Protein AF-A0A3D4ECG2-F1 (afdb_monomer_lite)

Structure (mmCIF, N/CA/C/O backbone):
data_AF-A0A3D4ECG2-F1
#
_entry.id   AF-A0A3D4ECG2-F1
#
loop_
_atom_site.group_PDB
_atom_site.id
_atom_site.type_symbol
_atom_site.label_atom_id
_atom_site.label_alt_id
_atom_site.label_comp_id
_atom_site.label_asym_id
_atom_site.label_entity_id
_atom_site.la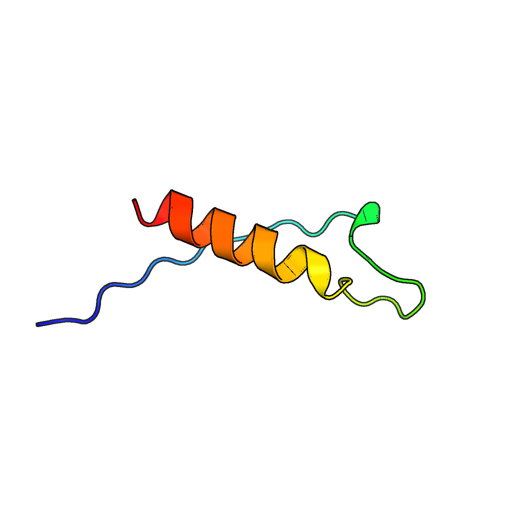bel_seq_id
_atom_site.pdbx_PDB_ins_code
_atom_site.Cartn_x
_atom_site.Cartn_y
_atom_site.Cartn_z
_atom_site.occupancy
_atom_site.B_iso_or_equiv
_atom_site.auth_seq_id
_atom_site.auth_comp_id
_atom_site.auth_asym_id
_atom_site.auth_atom_id
_atom_site.pdbx_PDB_model_num
ATOM 1 N N . MET A 1 1 ? -9.027 -11.849 26.904 1.00 62.25 1 MET A N 1
ATOM 2 C CA . MET A 1 1 ? -9.517 -10.912 25.869 1.00 62.25 1 MET A CA 1
ATOM 3 C C . MET A 1 1 ? -9.134 -11.486 24.520 1.00 62.25 1 MET A C 1
ATOM 5 O O . MET A 1 1 ? -7.995 -11.915 24.389 1.00 62.25 1 MET A O 1
ATOM 9 N N . ALA A 1 2 ? -10.065 -11.576 23.570 1.00 76.56 2 ALA A N 1
ATOM 10 C CA . ALA A 1 2 ? -9.720 -11.952 22.200 1.00 76.56 2 ALA A CA 1
ATOM 11 C C . ALA A 1 2 ? -8.931 -10.802 21.553 1.00 76.56 2 ALA A C 1
ATOM 13 O O . ALA A 1 2 ? -9.262 -9.638 21.781 1.00 76.56 2 ALA A O 1
ATOM 14 N N . ALA A 1 3 ? -7.881 -11.119 20.796 1.00 8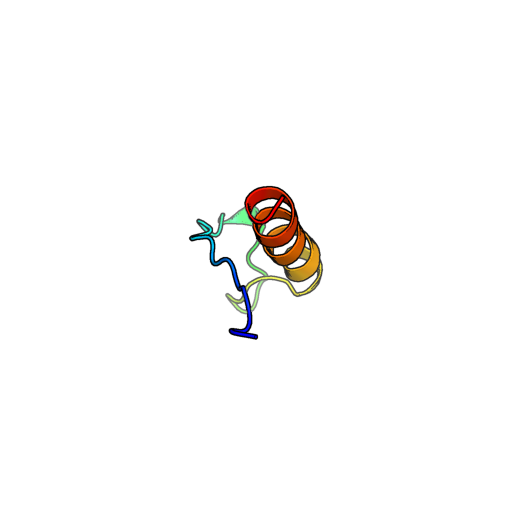6.88 3 ALA A N 1
ATOM 15 C CA . ALA A 1 3 ? -7.196 -10.119 19.987 1.00 86.88 3 ALA A CA 1
ATOM 16 C C . ALA A 1 3 ? -8.138 -9.662 18.863 1.00 86.88 3 ALA A C 1
ATOM 18 O O . ALA A 1 3 ? -8.758 -10.498 18.206 1.00 86.88 3 ALA A O 1
ATOM 19 N N . ILE A 1 4 ? -8.259 -8.349 18.677 1.00 93.44 4 ILE A N 1
ATOM 20 C CA . ILE A 1 4 ? -9.022 -7.744 17.583 1.00 93.44 4 ILE A CA 1
ATOM 21 C C . ILE A 1 4 ? -8.075 -7.426 16.426 1.00 93.44 4 ILE A C 1
ATOM 23 O O . ILE A 1 4 ? -6.928 -7.039 16.646 1.00 93.44 4 ILE A O 1
ATOM 27 N N . SER A 1 5 ? -8.544 -7.616 15.199 1.00 94.50 5 SER A N 1
ATOM 28 C CA . SER A 1 5 ? -7.764 -7.396 13.980 1.00 94.50 5 SER A CA 1
ATOM 29 C C . SER A 1 5 ?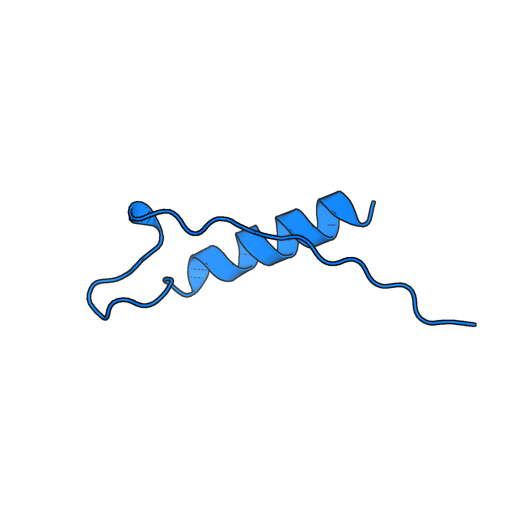 -8.693 -7.052 12.823 1.00 94.50 5 SER A C 1
ATOM 31 O O . SER A 1 5 ? -9.781 -7.618 12.754 1.00 94.50 5 SER A O 1
ATOM 33 N N . GLU A 1 6 ? -8.226 -6.219 11.895 1.00 96.12 6 GLU A N 1
ATOM 34 C CA . GLU A 1 6 ? -8.927 -5.884 10.648 1.00 96.12 6 GLU A CA 1
ATOM 35 C C . GLU A 1 6 ? -8.066 -6.265 9.437 1.00 96.12 6 GLU A C 1
ATOM 37 O O . GLU A 1 6 ? -6.840 -6.375 9.535 1.00 96.12 6 GLU A O 1
ATOM 42 N N . THR A 1 7 ? -8.687 -6.525 8.285 1.00 96.94 7 THR A N 1
ATOM 43 C CA . THR A 1 7 ? -7.967 -6.847 7.046 1.00 96.94 7 THR A CA 1
ATOM 44 C C . THR A 1 7 ? -8.701 -6.290 5.840 1.00 96.94 7 THR A C 1
ATOM 46 O O . THR A 1 7 ? -9.832 -6.671 5.552 1.00 96.94 7 THR A O 1
ATOM 49 N N . VAL A 1 8 ? -8.004 -5.469 5.058 1.00 97.50 8 VAL A N 1
ATOM 50 C CA . VAL A 1 8 ? -8.547 -4.857 3.843 1.00 97.50 8 VAL A CA 1
ATOM 51 C C . VAL A 1 8 ? -7.970 -5.498 2.583 1.00 97.50 8 VAL A C 1
ATOM 53 O O . VAL A 1 8 ? -6.809 -5.907 2.533 1.00 97.50 8 VAL A O 1
ATOM 56 N N . ARG A 1 9 ? -8.784 -5.582 1.526 1.00 97.88 9 ARG A N 1
ATOM 57 C CA . ARG A 1 9 ? -8.318 -5.981 0.190 1.00 97.88 9 ARG A CA 1
ATOM 58 C C . ARG A 1 9 ? -7.938 -4.739 -0.601 1.00 97.88 9 ARG A C 1
ATOM 60 O O . ARG A 1 9 ? -8.808 -3.949 -0.955 1.00 97.88 9 ARG A O 1
ATOM 67 N N . VAL A 1 10 ? -6.661 -4.613 -0.942 1.00 96.00 10 VAL A N 1
ATOM 68 C CA . VAL A 1 10 ? -6.154 -3.491 -1.740 1.00 96.00 10 VAL A CA 1
ATOM 69 C C . VAL A 1 10 ? -5.942 -3.918 -3.190 1.00 96.00 10 VAL A C 1
ATOM 71 O O . VAL A 1 10 ? -5.339 -4.954 -3.472 1.00 96.00 10 VAL A O 1
ATOM 74 N N . LYS A 1 11 ? -6.421 -3.099 -4.132 1.00 96.81 11 LYS A N 1
ATOM 75 C CA . LYS A 1 11 ? -6.130 -3.264 -5.559 1.00 96.81 11 LYS A CA 1
ATOM 76 C C . LYS A 1 11 ? -4.852 -2.505 -5.912 1.00 96.81 11 LYS A C 1
ATOM 78 O O . LYS A 1 11 ? -4.873 -1.279 -6.008 1.00 96.81 11 LYS A O 1
ATOM 83 N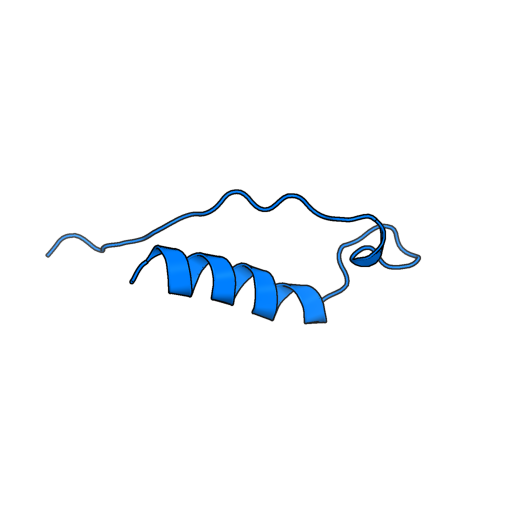 N . VAL A 1 12 ? -3.775 -3.246 -6.165 1.00 96.94 12 VAL A N 1
ATOM 84 C CA . VAL A 1 12 ? -2.499 -2.683 -6.630 1.00 96.94 12 VAL A CA 1
ATOM 85 C C . VAL A 1 12 ? -2.678 -2.049 -8.012 1.00 96.94 12 VAL A C 1
ATOM 87 O O . VAL A 1 12 ? -3.188 -2.679 -8.944 1.00 96.94 12 VAL A O 1
ATOM 90 N N . ARG A 1 13 ? -2.271 -0.788 -8.148 1.00 96.62 13 ARG A N 1
ATOM 91 C CA . ARG A 1 13 ? -2.285 -0.019 -9.397 1.00 96.62 13 ARG A CA 1
ATOM 92 C C . ARG A 1 13 ? -0.961 -0.189 -10.134 1.00 96.62 13 ARG A C 1
ATOM 94 O O . ARG A 1 13 ? 0.087 -0.355 -9.524 1.00 96.62 13 ARG A O 1
ATOM 101 N N . PHE A 1 14 ? -0.997 -0.054 -11.460 1.00 96.81 14 PHE A N 1
ATOM 102 C CA . PHE A 1 14 ? 0.209 -0.115 -12.294 1.00 96.81 14 PHE A CA 1
ATOM 103 C C . PHE A 1 14 ? 1.293 0.881 -11.843 1.00 96.81 14 PHE A C 1
ATOM 105 O O . PHE A 1 14 ? 2.464 0.533 -11.801 1.00 96.81 14 PHE A O 1
ATOM 112 N N . SER A 1 15 ? 0.902 2.089 -11.424 1.00 96.62 15 SER A N 1
ATOM 113 C CA . SER A 1 15 ? 1.820 3.132 -10.942 1.00 96.62 15 SER A CA 1
ATOM 114 C C . SER A 1 15 ? 2.504 2.822 -9.604 1.00 96.62 15 SER A C 1
ATOM 116 O O . SER A 1 15 ? 3.375 3.573 -9.186 1.00 96.62 15 SER A O 1
ATOM 118 N N . GLU A 1 16 ? 2.064 1.787 -8.885 1.00 98.00 16 GLU A N 1
ATOM 119 C CA . GLU A 1 16 ? 2.635 1.383 -7.591 1.00 98.00 16 GLU A CA 1
ATOM 120 C C . GLU A 1 16 ? 3.707 0.293 -7.748 1.00 98.00 16 GLU A C 1
ATOM 122 O O . GLU A 1 16 ? 4.366 -0.072 -6.771 1.00 98.00 16 GLU A O 1
ATOM 127 N N . VAL A 1 17 ? 3.871 -0.224 -8.969 1.00 97.88 17 VAL A N 1
ATOM 128 C CA . VAL A 1 17 ? 4.804 -1.293 -9.323 1.00 97.88 17 VAL A CA 1
ATOM 129 C C . VAL A 1 17 ? 6.101 -0.692 -9.867 1.00 97.88 17 VAL A C 1
ATOM 131 O O . VAL A 1 17 ? 6.080 0.240 -10.669 1.00 97.88 17 VAL A O 1
ATOM 134 N N . ASP A 1 18 ? 7.235 -1.227 -9.429 1.00 97.00 18 ASP A N 1
ATOM 135 C CA . ASP A 1 18 ? 8.571 -0.806 -9.838 1.00 97.00 18 ASP A CA 1
ATOM 136 C C . ASP A 1 18 ? 9.074 -1.566 -11.092 1.00 97.00 18 ASP A C 1
ATOM 138 O O . ASP A 1 18 ? 8.416 -2.491 -11.590 1.00 97.00 18 ASP A O 1
ATOM 142 N N . PRO A 1 19 ? 10.256 -1.214 -11.638 1.00 96.88 19 PRO A N 1
ATOM 143 C CA . PRO A 1 19 ? 10.802 -1.887 -12.817 1.00 96.88 19 PRO A CA 1
ATOM 144 C C . PRO A 1 19 ? 11.080 -3.389 -12.639 1.00 96.88 19 PRO A C 1
ATOM 146 O O . PRO A 1 19 ? 11.161 -4.100 -13.642 1.00 96.88 19 PRO A O 1
ATOM 149 N N . ILE A 1 20 ? 11.199 -3.890 -11.401 1.00 96.88 20 ILE A N 1
ATOM 150 C CA . ILE A 1 20 ? 11.382 -5.323 -11.121 1.00 96.88 20 ILE A CA 1
ATOM 151 C C . ILE A 1 20 ? 10.047 -6.066 -10.966 1.00 96.88 20 ILE A C 1
ATOM 153 O O . ILE A 1 20 ? 10.037 -7.250 -10.633 1.00 96.88 20 ILE A O 1
ATOM 157 N N . ARG A 1 21 ? 8.925 -5.407 -11.290 1.00 96.19 21 ARG A N 1
ATOM 158 C CA . ARG A 1 21 ? 7.562 -5.957 -11.258 1.00 96.19 21 ARG A CA 1
ATOM 159 C C . ARG A 1 21 ? 7.091 -6.314 -9.849 1.00 96.19 21 ARG A C 1
ATOM 161 O O . ARG A 1 21 ? 6.267 -7.213 -9.684 1.00 96.19 21 ARG A O 1
ATOM 168 N N . MET A 1 22 ? 7.580 -5.594 -8.844 1.00 97.69 22 MET A N 1
ATOM 169 C CA . MET A 1 22 ? 7.096 -5.692 -7.471 1.00 97.69 22 MET A CA 1
ATOM 170 C C . MET A 1 22 ? 6.479 -4.371 -7.033 1.00 97.69 22 MET A C 1
ATOM 172 O O . MET A 1 22 ? 6.715 -3.327 -7.632 1.00 97.69 22 MET A O 1
ATOM 176 N N . VAL A 1 23 ? 5.653 -4.403 -5.988 1.00 98.00 23 VAL A N 1
ATOM 177 C CA . VAL A 1 23 ? 5.182 -3.154 -5.387 1.00 98.00 23 VAL A CA 1
ATOM 178 C C . VAL A 1 23 ? 6.379 -2.431 -4.780 1.00 98.00 23 VAL A C 1
ATOM 180 O O . VAL A 1 23 ? 7.117 -3.008 -3.982 1.00 98.00 23 VAL A O 1
ATOM 183 N N . TRP A 1 24 ? 6.544 -1.156 -5.124 1.00 97.75 24 TRP A N 1
ATOM 184 C CA . TRP A 1 24 ? 7.587 -0.335 -4.528 1.00 97.75 24 TRP A CA 1
ATOM 185 C C . TRP A 1 24 ? 7.342 -0.154 -3.023 1.00 97.75 24 TRP A C 1
ATOM 187 O O . TRP A 1 24 ? 6.236 0.192 -2.599 1.00 97.75 24 TRP A O 1
ATOM 197 N N . HIS A 1 25 ? 8.380 -0.354 -2.210 1.00 96.81 25 HIS A N 1
ATOM 198 C CA . HIS A 1 25 ? 8.255 -0.487 -0.754 1.00 96.81 25 HIS A CA 1
ATOM 199 C C . HIS A 1 25 ? 7.619 0.720 -0.045 1.00 96.81 25 HIS A C 1
ATOM 201 O O . HIS A 1 25 ? 6.968 0.544 0.981 1.00 96.81 25 HIS A O 1
ATOM 207 N N . GLY A 1 26 ? 7.751 1.949 -0.552 1.00 96.62 26 GLY A N 1
ATOM 208 C CA . GLY A 1 26 ? 7.101 3.092 0.100 1.00 96.62 26 GLY A CA 1
ATOM 209 C C . GLY A 1 26 ? 5.593 3.196 -0.159 1.00 96.62 26 GLY A C 1
ATOM 210 O O . GLY A 1 26 ? 4.947 4.027 0.469 1.00 96.62 26 GLY A O 1
ATOM 211 N N . ASN A 1 27 ? 4.997 2.320 -0.983 1.00 97.69 27 ASN A N 1
ATOM 212 C CA . ASN A 1 27 ? 3.538 2.147 -1.014 1.00 97.69 27 ASN A CA 1
ATOM 213 C C . ASN A 1 27 ? 3.015 1.311 0.169 1.00 97.69 27 ASN A C 1
ATOM 215 O O . ASN A 1 27 ? 1.822 1.347 0.451 1.00 97.69 27 ASN A O 1
ATOM 219 N N . TYR A 1 28 ? 3.871 0.584 0.898 1.00 97.00 28 TYR A N 1
ATOM 220 C CA . TYR A 1 28 ? 3.414 -0.285 1.991 1.00 97.00 28 TYR A CA 1
ATOM 221 C C . TYR A 1 28 ? 2.795 0.494 3.149 1.00 97.00 28 TYR A C 1
ATOM 223 O O . TYR A 1 28 ? 1.789 0.055 3.699 1.00 97.00 28 TYR A O 1
ATOM 231 N N . ILE A 1 29 ? 3.347 1.666 3.481 1.00 97.69 29 ILE A N 1
ATOM 232 C CA . ILE A 1 29 ? 2.794 2.533 4.533 1.00 97.69 29 ILE A CA 1
ATOM 233 C C . ILE A 1 29 ? 1.347 2.904 4.204 1.00 97.69 29 ILE A C 1
ATOM 235 O O . ILE A 1 29 ? 0.492 2.839 5.077 1.00 97.69 29 ILE A O 1
ATOM 239 N N . LYS A 1 30 ? 1.055 3.206 2.935 1.00 97.25 30 LYS A N 1
ATOM 240 C CA . LYS A 1 30 ? -0.302 3.522 2.487 1.00 97.25 30 LYS A CA 1
ATOM 241 C C . LYS A 1 30 ? -1.269 2.353 2.705 1.00 97.25 30 LYS A C 1
ATOM 243 O O . LYS A 1 30 ? -2.357 2.564 3.211 1.00 97.25 30 LYS A O 1
ATOM 248 N N . TYR A 1 31 ? -0.873 1.124 2.375 1.00 97.62 31 TYR A N 1
ATOM 249 C CA . TYR A 1 31 ? -1.749 -0.044 2.553 1.00 97.62 31 TYR A CA 1
ATOM 250 C C . TYR A 1 31 ? -2.009 -0.376 4.025 1.00 97.62 31 TYR A C 1
ATOM 252 O O . TYR A 1 31 ? -3.095 -0.832 4.376 1.00 97.62 31 TYR A O 1
ATOM 260 N N . LEU A 1 32 ? -1.007 -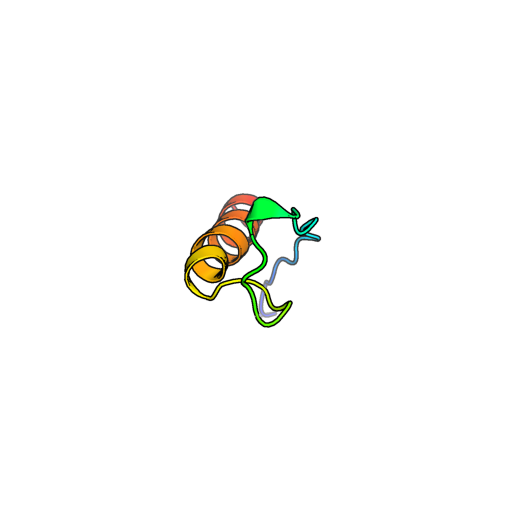0.168 4.884 1.00 97.06 32 LEU A N 1
ATOM 261 C CA . LEU A 1 32 ? -1.173 -0.313 6.329 1.00 97.06 32 LEU A CA 1
ATOM 262 C C . LEU A 1 32 ? -2.090 0.775 6.886 1.00 97.06 32 LEU A C 1
ATOM 264 O O . LEU A 1 32 ? -2.905 0.487 7.756 1.00 97.06 32 LEU A O 1
ATOM 268 N N . GLU A 1 33 ? -1.988 1.992 6.357 1.00 97.94 33 GLU A N 1
ATOM 269 C CA . GLU A 1 33 ? -2.857 3.098 6.736 1.00 97.94 33 GLU A CA 1
ATOM 270 C C . GLU A 1 33 ? -4.311 2.844 6.327 1.00 97.94 33 GLU A C 1
ATOM 272 O O . GLU A 1 33 ? -5.196 3.026 7.154 1.00 97.94 33 GLU A O 1
ATOM 277 N N . ASP A 1 34 ? -4.561 2.303 5.130 1.00 97.75 34 ASP A N 1
ATOM 278 C CA . ASP A 1 34 ? -5.909 1.898 4.703 1.00 97.75 34 ASP A CA 1
ATOM 279 C C . ASP A 1 34 ? -6.523 0.866 5.680 1.00 97.75 34 ASP A C 1
ATOM 281 O O . ASP A 1 34 ? -7.704 0.934 6.021 1.00 97.75 34 ASP A O 1
ATOM 285 N N . ALA A 1 35 ? -5.722 -0.093 6.167 1.00 97.50 35 ALA A N 1
ATOM 286 C CA . ALA A 1 35 ? -6.164 -1.070 7.167 1.00 97.50 35 ALA A CA 1
ATOM 287 C C . ALA A 1 35 ? -6.392 -0.431 8.546 1.00 97.50 35 ALA A C 1
ATOM 289 O O . ALA A 1 35 ? -7.328 -0.806 9.251 1.00 97.50 35 ALA A O 1
ATOM 290 N N . ARG A 1 36 ? -5.543 0.532 8.926 1.00 96.56 36 ARG A N 1
ATOM 291 C CA . ARG A 1 36 ? -5.667 1.294 10.172 1.00 96.56 36 ARG A CA 1
ATOM 292 C C . ARG A 1 36 ? -6.941 2.137 10.173 1.00 96.56 36 ARG A C 1
ATOM 294 O O . ARG A 1 36 ? -7.645 2.144 11.172 1.00 96.56 36 ARG A O 1
ATOM 301 N N . GLU A 1 37 ? -7.248 2.815 9.071 1.00 97.75 37 GLU A N 1
ATOM 302 C CA . GLU A 1 37 ? -8.482 3.592 8.914 1.00 97.75 37 GLU A CA 1
ATOM 303 C C . GLU A 1 37 ? -9.729 2.701 8.915 1.00 97.75 37 GLU A C 1
ATOM 305 O O . GLU A 1 37 ? -10.740 3.068 9.507 1.00 97.75 37 GLU A O 1
ATOM 310 N N . ALA A 1 38 ? -9.666 1.513 8.305 1.00 97.25 38 ALA A N 1
ATOM 311 C CA . ALA A 1 38 ? -10.771 0.554 8.342 1.00 97.25 38 ALA A CA 1
ATOM 312 C C . ALA A 1 38 ? -11.008 -0.044 9.740 1.00 97.25 38 ALA A C 1
ATOM 314 O O . ALA A 1 38 ? -12.135 -0.412 10.065 1.00 97.25 38 ALA A O 1
ATOM 315 N N . PHE A 1 39 ? -9.956 -0.140 10.558 1.00 95.88 39 PHE A N 1
ATOM 316 C CA . PHE A 1 39 ? -10.036 -0.641 11.929 1.00 95.88 39 PHE A CA 1
ATOM 317 C C . PHE A 1 39 ? -10.767 0.332 12.876 1.00 95.88 39 PHE A C 1
ATOM 319 O O . PHE A 1 39 ? -11.413 -0.129 13.820 1.00 95.88 39 PHE A O 1
ATOM 326 N N . GLY A 1 40 ? -10.704 1.645 12.607 1.00 91.62 40 GLY A N 1
ATOM 327 C CA . GLY A 1 40 ? -11.317 2.714 13.411 1.00 91.62 40 GLY A CA 1
ATOM 328 C C . GLY A 1 40 ? -10.298 3.551 14.168 1.00 91.62 40 GLY A C 1
ATOM 329 O O . GLY A 1 40 ? -9.968 3.176 15.315 1.00 91.62 40 GLY A O 1
#

Sequence (40 aa):
MAAISETVRVKVRFSEVDPIRMVWHGNYIKYLEDAREAFG

pLDDT: mean 95.2, std 6.44, range [62.25, 98.0]

Secondary structure (DSSP, 8-state):
-PPP---------GGGB-TTSSB-GGGHHHHHHHHHHHH-

Radius of gyration: 12.85 Å; chains: 1; bounding box: 23×16×39 Å

Foldseek 3Di:
DDDDAFDDDDDDDPVQADPVRHGDPVCVV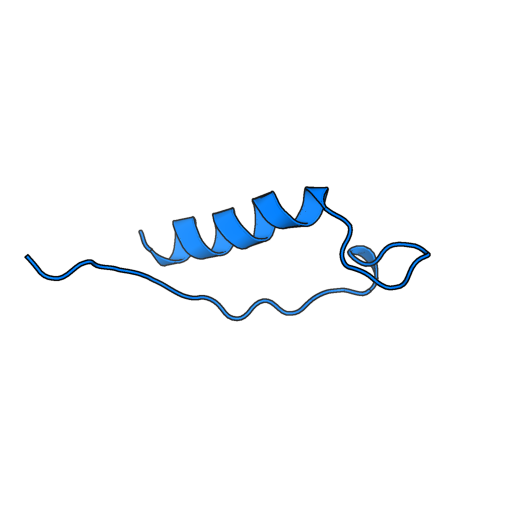VRVVVRVVVSD